Protein AF-A0A955MAI7-F1 (afdb_monomer_lite)

Secondary structure (DSSP, 8-state):
-----HHHHHHHHHHHHHHTT-S--EEE--HHHHHHHHHHHHTTS-S--EEE--STT-EEE-

Structure (mmCIF, N/CA/C/O backbone):
data_AF-A0A955MAI7-F1
#
_entry.id   AF-A0A955MAI7-F1
#
loop_
_atom_site.group_PDB
_atom_site.id
_atom_site.type_symbol
_atom_site.label_atom_id
_atom_site.label_alt_id
_atom_site.label_comp_id
_atom_site.label_asym_id
_atom_site.label_entity_id
_atom_site.label_seq_id
_atom_site.pdbx_PDB_ins_code
_atom_site.Cartn_x
_atom_site.Cartn_y
_atom_site.Cartn_z
_atom_site.occupancy
_atom_site.B_iso_or_equiv
_atom_site.auth_seq_id
_atom_site.auth_comp_id
_atom_site.auth_asym_id
_atom_site.auth_atom_id
_atom_site.pdbx_PDB_model_num
ATOM 1 N N . MET A 1 1 ? 18.086 1.342 6.111 1.00 49.91 1 MET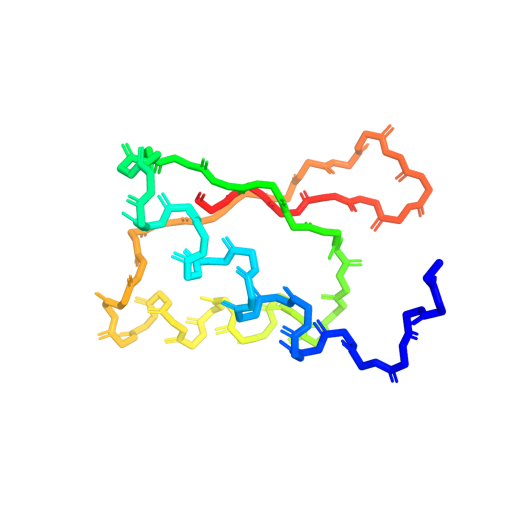 A N 1
ATOM 2 C CA . MET A 1 1 ? 17.253 0.177 5.747 1.00 49.91 1 MET A CA 1
ATOM 3 C C . MET A 1 1 ? 17.352 0.003 4.245 1.00 49.91 1 MET A C 1
ATOM 5 O O . MET A 1 1 ? 17.043 0.949 3.534 1.00 49.91 1 MET A O 1
ATOM 9 N N . SER A 1 2 ? 17.861 -1.128 3.760 1.00 59.47 2 SER A N 1
ATOM 10 C CA . SER A 1 2 ? 17.783 -1.465 2.337 1.00 59.47 2 SER A CA 1
ATOM 11 C C . SER A 1 2 ? 16.355 -1.910 2.023 1.00 59.47 2 SER A C 1
ATOM 13 O O . SER A 1 2 ? 15.800 -2.767 2.711 1.00 59.47 2 SER A O 1
ATOM 15 N N . LEU A 1 3 ? 15.738 -1.302 1.012 1.00 67.25 3 LEU A N 1
ATOM 16 C CA . LEU A 1 3 ? 14.429 -1.719 0.519 1.00 67.25 3 LEU A CA 1
ATOM 17 C C . LEU A 1 3 ? 14.622 -2.993 -0.312 1.00 67.25 3 LEU A C 1
ATOM 19 O O . LEU A 1 3 ? 14.902 -2.917 -1.504 1.00 67.25 3 LEU A O 1
ATOM 23 N N . ASN A 1 4 ? 14.553 -4.154 0.338 1.00 75.94 4 ASN A N 1
ATOM 24 C CA . ASN A 1 4 ? 14.776 -5.433 -0.338 1.00 75.94 4 ASN A CA 1
ATOM 25 C C . ASN A 1 4 ? 13.515 -5.937 -1.061 1.00 75.94 4 ASN A C 1
ATOM 27 O O . ASN A 1 4 ? 13.622 -6.610 -2.078 1.00 75.94 4 ASN A O 1
ATOM 31 N N . ASP A 1 5 ? 12.329 -5.590 -0.547 1.00 85.75 5 ASP A N 1
ATOM 32 C CA . ASP A 1 5 ? 11.045 -5.980 -1.133 1.00 85.75 5 ASP A CA 1
ATOM 33 C C . ASP A 1 5 ? 10.006 -4.837 -1.054 1.00 85.75 5 ASP A C 1
ATOM 35 O O . ASP A 1 5 ? 9.541 -4.490 0.040 1.00 85.75 5 ASP A O 1
ATOM 39 N N . PRO A 1 6 ? 9.611 -4.255 -2.202 1.00 86.56 6 PRO A N 1
ATOM 40 C CA . PRO A 1 6 ? 8.557 -3.246 -2.278 1.00 86.56 6 PRO A CA 1
ATOM 41 C C . PRO A 1 6 ? 7.176 -3.729 -1.805 1.00 86.56 6 PRO A C 1
ATOM 43 O O . PRO A 1 6 ? 6.408 -2.915 -1.292 1.00 86.56 6 PRO A O 1
ATOM 46 N N . ILE A 1 7 ? 6.850 -5.022 -1.943 1.00 90.56 7 ILE A N 1
ATOM 47 C CA . ILE A 1 7 ? 5.543 -5.580 -1.554 1.00 90.56 7 ILE A CA 1
ATOM 48 C C . ILE A 1 7 ? 5.457 -5.701 -0.034 1.00 90.56 7 ILE A C 1
ATOM 50 O O . ILE A 1 7 ? 4.505 -5.217 0.577 1.00 90.56 7 ILE A O 1
ATOM 54 N N . SER A 1 8 ? 6.480 -6.280 0.600 1.00 91.75 8 SER A N 1
ATOM 55 C CA . SER A 1 8 ? 6.570 -6.332 2.063 1.00 91.75 8 SER A CA 1
ATOM 56 C C . SER A 1 8 ? 6.515 -4.934 2.690 1.00 91.75 8 SER A C 1
ATOM 58 O O . SER A 1 8 ? 5.844 -4.721 3.705 1.00 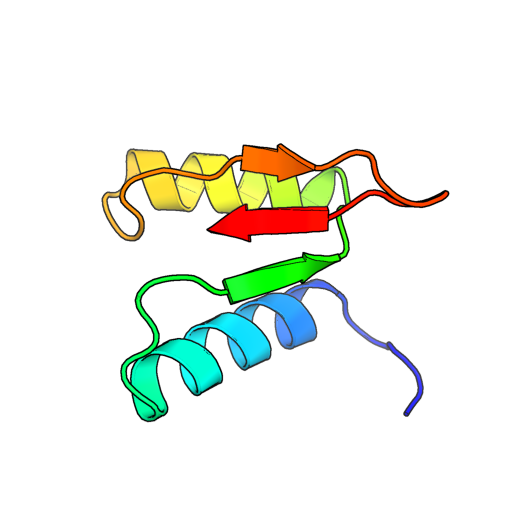91.75 8 SER A O 1
ATOM 60 N N . ASN A 1 9 ? 7.145 -3.946 2.045 1.00 91.00 9 ASN A N 1
ATOM 61 C CA . ASN A 1 9 ? 7.078 -2.560 2.493 1.00 91.00 9 ASN A CA 1
ATOM 62 C C . ASN A 1 9 ? 5.657 -1.973 2.376 1.00 91.00 9 ASN A C 1
ATOM 64 O O . ASN A 1 9 ? 5.172 -1.390 3.342 1.00 91.00 9 ASN A O 1
ATOM 68 N N . LEU A 1 10 ? 4.965 -2.178 1.246 1.00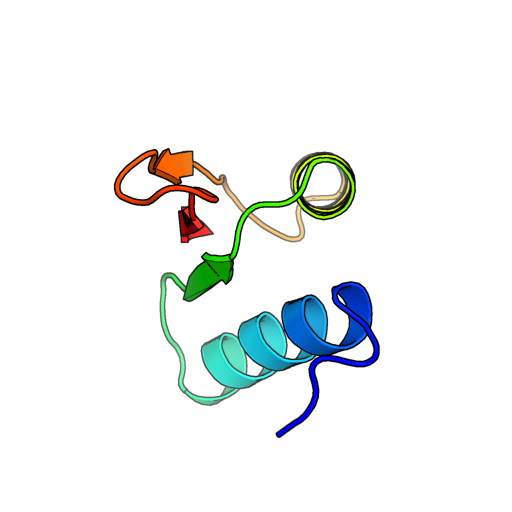 92.88 10 LEU A N 1
ATOM 69 C CA . LEU A 1 10 ? 3.557 -1.791 1.051 1.00 92.88 10 LEU A CA 1
ATOM 70 C C . LEU A 1 10 ? 2.657 -2.351 2.166 1.00 92.88 10 LEU A C 1
ATOM 72 O O . LEU A 1 10 ? 1.943 -1.598 2.827 1.00 92.88 10 LEU A O 1
ATOM 76 N N . LEU A 1 11 ? 2.722 -3.664 2.407 1.00 93.00 11 LEU A N 1
ATOM 77 C CA . LEU A 1 11 ? 1.891 -4.328 3.417 1.00 93.00 11 LEU A CA 1
ATOM 78 C C . LEU A 1 11 ? 2.212 -3.835 4.832 1.00 93.00 11 LEU A C 1
ATOM 80 O O . LEU A 1 11 ? 1.311 -3.641 5.648 1.00 93.00 11 LEU A O 1
ATOM 84 N N . THR A 1 12 ? 3.491 -3.585 5.118 1.00 94.31 12 THR A N 1
ATOM 85 C CA . THR A 1 12 ? 3.925 -3.026 6.402 1.00 94.31 12 THR A CA 1
ATOM 86 C C . THR A 1 12 ? 3.358 -1.623 6.624 1.00 94.31 12 THR A C 1
ATOM 88 O O . THR A 1 12 ? 2.891 -1.332 7.726 1.00 94.31 12 THR A O 1
ATOM 91 N N . ILE A 1 13 ? 3.356 -0.765 5.597 1.00 93.62 13 ILE A N 1
ATOM 92 C CA . ILE A 1 13 ? 2.790 0.591 5.667 1.00 93.62 13 ILE A CA 1
ATOM 93 C C . ILE A 1 13 ? 1.286 0.532 5.952 1.00 93.62 13 ILE A C 1
ATOM 95 O O . ILE A 1 13 ? 0.834 1.178 6.898 1.00 93.62 13 ILE A O 1
ATOM 99 N N . ILE A 1 14 ? 0.536 -0.282 5.203 1.00 93.44 14 ILE A N 1
ATOM 100 C CA . ILE A 1 14 ? -0.915 -0.444 5.389 1.00 93.44 14 ILE A CA 1
ATOM 101 C C . ILE A 1 14 ? -1.220 -0.946 6.804 1.00 93.44 14 ILE A C 1
ATOM 103 O O . ILE A 1 14 ? -1.993 -0.327 7.532 1.00 93.44 14 ILE A O 1
ATOM 107 N N . ARG A 1 15 ? -0.556 -2.025 7.240 1.00 94.94 15 ARG A N 1
ATOM 108 C CA . ARG A 1 15 ? -0.739 -2.587 8.586 1.00 94.94 15 ARG A CA 1
ATOM 109 C C . ARG A 1 15 ? -0.467 -1.546 9.671 1.00 94.94 15 ARG A C 1
ATOM 111 O O . ARG A 1 15 ? -1.240 -1.432 10.618 1.00 94.94 15 ARG A O 1
ATOM 118 N N . ASN A 1 16 ? 0.630 -0.800 9.545 1.00 95.12 16 ASN A N 1
ATOM 119 C CA . ASN A 1 16 ? 0.983 0.227 10.519 1.00 95.12 16 ASN A CA 1
ATOM 120 C C . ASN A 1 16 ? -0.049 1.361 10.528 1.00 95.12 16 ASN A C 1
ATOM 122 O O . ASN A 1 16 ? -0.398 1.823 11.609 1.00 95.12 16 ASN A O 1
ATOM 126 N N . GLY A 1 17 ? -0.556 1.777 9.361 1.00 94.31 17 GLY A N 1
ATOM 127 C CA . GLY A 1 17 ? -1.629 2.765 9.233 1.00 94.31 17 GLY A CA 1
ATOM 128 C C . GLY A 1 17 ? -2.907 2.339 9.950 1.00 94.31 17 GLY A C 1
ATOM 129 O O . GLY A 1 17 ? -3.424 3.099 10.767 1.00 94.31 17 GLY A O 1
ATOM 130 N N . ILE A 1 18 ? -3.339 1.092 9.739 1.00 93.06 18 ILE A N 1
ATOM 131 C CA . ILE A 1 18 ? -4.496 0.498 10.424 1.00 93.06 18 ILE A CA 1
ATOM 132 C C . ILE A 1 18 ? -4.266 0.455 11.940 1.00 93.06 18 ILE A C 1
ATOM 134 O O . ILE A 1 18 ? -5.139 0.847 12.712 1.00 93.06 18 ILE A O 1
ATOM 138 N N . GLN A 1 19 ? -3.079 0.028 12.386 1.00 95.75 19 GLN A N 1
ATOM 139 C CA . GLN A 1 19 ? -2.757 -0.097 13.811 1.00 95.75 19 GLN A CA 1
ATOM 140 C C . GLN A 1 19 ? -2.837 1.242 14.562 1.00 95.75 19 GLN A C 1
ATOM 142 O O . GLN A 1 19 ? -3.195 1.263 15.739 1.00 95.75 19 GLN A O 1
ATOM 147 N N . 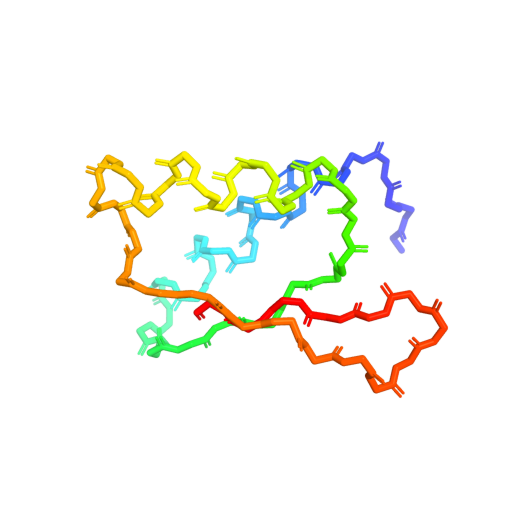VAL A 1 20 ? -2.522 2.355 13.893 1.00 96.19 20 VAL A N 1
ATOM 148 C CA . VAL A 1 20 ? -2.627 3.708 14.464 1.00 96.19 20 VAL A CA 1
ATOM 149 C C . VAL A 1 20 ? -3.901 4.447 14.036 1.00 96.19 20 VAL A C 1
ATOM 151 O O . VAL A 1 20 ? -4.006 5.644 14.286 1.00 96.19 20 VAL A O 1
ATOM 154 N N . GLN A 1 21 ? -4.854 3.748 13.407 1.00 93.31 21 GLN A N 1
ATOM 155 C CA . GLN A 1 21 ? -6.145 4.276 12.945 1.00 93.31 21 GLN A CA 1
ATOM 156 C C . GLN A 1 21 ? -6.017 5.509 12.036 1.00 93.31 21 GLN A C 1
ATOM 158 O O . GLN A 1 21 ? -6.784 6.464 12.140 1.00 93.31 21 GLN A O 1
ATOM 163 N N . LYS A 1 22 ? -5.025 5.506 11.139 1.00 93.69 22 LYS A N 1
ATOM 164 C CA . LYS A 1 22 ? -4.924 6.523 10.090 1.00 93.69 22 LYS A CA 1
ATOM 165 C C . LYS A 1 22 ? -5.944 6.248 8.992 1.00 93.69 22 LYS A C 1
ATOM 167 O O . LYS A 1 22 ? -6.004 5.136 8.482 1.00 93.69 22 LYS A O 1
ATOM 172 N N . GLU A 1 23 ? -6.662 7.293 8.590 1.00 90.88 23 GLU A N 1
ATOM 173 C CA . GLU A 1 23 ? -7.599 7.249 7.460 1.00 90.88 23 GLU A CA 1
ATOM 174 C C . GLU A 1 23 ? -6.884 7.075 6.117 1.00 90.88 23 GLU A C 1
ATOM 176 O O . GLU A 1 23 ? -7.442 6.471 5.214 1.00 90.88 23 GLU A O 1
ATOM 181 N N . THR A 1 24 ? -5.656 7.595 5.983 1.00 92.88 24 THR A N 1
ATOM 182 C CA . THR A 1 24 ? -4.864 7.470 4.749 1.00 92.88 24 THR A CA 1
ATOM 183 C C . THR A 1 24 ? -3.388 7.189 5.021 1.00 92.88 24 THR A C 1
ATOM 185 O O . THR A 1 24 ? -2.835 7.582 6.059 1.00 92.88 24 THR A O 1
ATOM 188 N N . VAL A 1 25 ? -2.732 6.525 4.072 1.00 93.62 25 VAL A N 1
ATOM 189 C CA . VAL A 1 25 ? -1.305 6.193 4.081 1.00 93.62 25 VAL A CA 1
ATOM 190 C C . VAL A 1 25 ? -0.635 6.545 2.756 1.00 93.62 25 VAL A C 1
ATOM 192 O O . VAL A 1 25 ? -1.208 6.410 1.678 1.00 93.62 25 VAL A O 1
ATOM 195 N N . ASP A 1 26 ? 0.623 6.968 2.847 1.00 92.88 26 ASP A N 1
ATOM 196 C CA . ASP A 1 26 ? 1.456 7.300 1.696 1.00 92.88 26 ASP A CA 1
ATOM 197 C C . ASP A 1 26 ? 2.407 6.137 1.384 1.00 92.88 26 ASP A C 1
ATOM 199 O O . ASP A 1 26 ? 3.175 5.687 2.240 1.00 92.88 26 ASP A O 1
ATOM 203 N N . ILE A 1 27 ? 2.366 5.647 0.147 1.00 92.00 27 ILE A N 1
ATOM 204 C CA . ILE A 1 27 ? 3.158 4.512 -0.329 1.00 92.00 27 ILE A CA 1
ATOM 205 C C . ILE A 1 27 ? 3.979 4.956 -1.546 1.00 92.00 27 ILE A C 1
ATOM 207 O O . ILE A 1 27 ? 3.412 5.509 -2.487 1.00 92.00 27 ILE A O 1
ATOM 211 N N . PRO A 1 28 ? 5.298 4.700 -1.602 1.00 90.56 28 PRO A N 1
ATOM 212 C CA . PRO A 1 28 ? 6.104 5.034 -2.775 1.00 90.56 28 PRO A CA 1
ATOM 213 C C . PRO A 1 28 ? 5.568 4.329 -4.025 1.00 90.56 28 PRO A C 1
ATOM 215 O O . PRO A 1 28 ? 5.300 3.124 -4.005 1.00 90.56 28 PRO A O 1
ATOM 218 N N . ALA A 1 29 ? 5.399 5.070 -5.118 1.00 90.31 29 ALA A N 1
ATOM 219 C CA . ALA A 1 29 ? 4.751 4.527 -6.297 1.00 90.31 29 ALA A CA 1
ATOM 220 C C . ALA A 1 29 ? 5.670 3.585 -7.087 1.00 90.31 29 ALA A C 1
ATOM 222 O O . ALA A 1 29 ? 6.867 3.797 -7.280 1.00 90.31 29 ALA A O 1
ATOM 223 N N . SER A 1 30 ? 5.061 2.504 -7.564 1.00 90.31 30 SER A N 1
ATOM 224 C CA . SER A 1 30 ? 5.642 1.524 -8.474 1.00 90.31 30 SER A CA 1
ATOM 225 C C . SER A 1 30 ? 4.517 0.927 -9.309 1.00 90.31 30 SER A C 1
ATOM 227 O O . SER A 1 30 ? 3.403 0.766 -8.812 1.00 90.31 30 SER A O 1
ATOM 229 N N . LYS A 1 31 ? 4.802 0.546 -10.559 1.00 89.62 31 LYS A N 1
ATOM 230 C CA . LYS A 1 31 ? 3.809 -0.086 -11.447 1.00 89.62 31 LYS A CA 1
ATOM 231 C C . LYS A 1 31 ? 3.167 -1.320 -10.806 1.00 89.62 31 LYS A C 1
ATOM 233 O O . LYS A 1 31 ? 1.960 -1.499 -10.906 1.00 89.62 31 LYS A O 1
ATOM 238 N N . LEU A 1 32 ? 3.973 -2.129 -10.117 1.00 91.50 32 LEU A N 1
ATOM 239 C CA . LEU A 1 32 ? 3.510 -3.335 -9.433 1.00 91.50 32 LEU A CA 1
ATOM 240 C C . LEU A 1 32 ? 2.583 -2.991 -8.259 1.00 91.50 32 LEU A C 1
ATOM 242 O O . LEU A 1 32 ? 1.538 -3.609 -8.099 1.00 91.50 32 LEU A O 1
ATOM 246 N N . ILE A 1 33 ? 2.934 -1.969 -7.473 1.00 92.62 33 ILE A N 1
ATOM 247 C CA . ILE A 1 33 ? 2.109 -1.504 -6.349 1.00 92.62 33 ILE A CA 1
ATOM 248 C C . ILE A 1 33 ? 0.766 -0.977 -6.859 1.00 92.62 33 ILE A C 1
ATOM 250 O O . ILE A 1 33 ? -0.262 -1.330 -6.298 1.00 92.62 33 ILE A O 1
ATOM 254 N N . GLY A 1 34 ? 0.757 -0.214 -7.956 1.00 93.12 34 GLY A N 1
ATOM 255 C CA . GLY A 1 34 ? -0.484 0.258 -8.573 1.00 93.12 34 GLY A CA 1
ATOM 256 C C . GLY A 1 34 ? -1.426 -0.886 -8.961 1.00 93.12 34 GLY A C 1
ATOM 257 O O . GLY A 1 34 ? -2.615 -0.811 -8.680 1.00 93.12 34 GLY A O 1
ATOM 258 N N . GLN A 1 35 ? -0.899 -1.980 -9.524 1.00 94.44 35 GLN A N 1
ATOM 259 C CA . GLN A 1 35 ? -1.707 -3.165 -9.846 1.00 94.44 35 GLN A CA 1
ATOM 260 C C . GLN A 1 35 ? -2.267 -3.862 -8.599 1.00 94.44 35 GLN A C 1
ATOM 262 O O . GLN A 1 35 ? -3.407 -4.312 -8.618 1.00 94.44 35 GLN A O 1
ATOM 267 N N . ILE A 1 36 ? -1.493 -3.943 -7.512 1.00 94.50 36 ILE A N 1
ATOM 268 C CA . ILE A 1 36 ? -1.977 -4.510 -6.244 1.00 94.50 36 ILE A CA 1
ATOM 269 C C . ILE A 1 36 ? -3.090 -3.638 -5.652 1.00 94.50 36 ILE A C 1
ATOM 271 O O . ILE A 1 36 ? -4.096 -4.170 -5.195 1.00 94.50 36 ILE A O 1
ATOM 275 N N . LEU A 1 37 ? -2.933 -2.312 -5.679 1.00 94.31 37 LEU A N 1
ATOM 276 C CA . LEU A 1 37 ? -3.941 -1.383 -5.163 1.00 94.31 37 LEU A CA 1
ATOM 277 C C . LEU A 1 37 ? -5.248 -1.443 -5.968 1.00 94.31 37 LEU A C 1
ATOM 279 O O . LEU A 1 37 ? -6.318 -1.410 -5.372 1.00 94.31 37 LEU A O 1
ATOM 283 N N . GLU A 1 38 ? -5.180 -1.617 -7.291 1.00 95.25 38 GLU A N 1
ATOM 284 C CA . GLU A 1 38 ? -6.364 -1.888 -8.125 1.00 95.25 38 GLU A CA 1
ATOM 285 C C . GLU A 1 38 ? -7.097 -3.165 -7.687 1.00 95.25 38 GLU A C 1
ATOM 287 O O . GLU A 1 38 ? -8.318 -3.155 -7.542 1.00 95.25 38 GLU A O 1
ATOM 292 N N . ILE A 1 39 ? -6.365 -4.253 -7.412 1.00 95.56 39 ILE A N 1
ATOM 293 C CA . ILE A 1 39 ? -6.962 -5.501 -6.903 1.00 95.56 39 ILE A CA 1
ATOM 294 C C . ILE A 1 39 ? -7.600 -5.262 -5.531 1.00 95.56 39 ILE A C 1
ATOM 296 O O . ILE A 1 39 ? -8.739 -5.654 -5.305 1.00 95.56 39 ILE A O 1
ATOM 300 N N . PHE A 1 40 ? -6.902 -4.571 -4.627 1.00 94.88 40 PHE A N 1
ATOM 301 C CA . PHE A 1 40 ? -7.423 -4.271 -3.293 1.00 94.88 40 PHE A CA 1
ATOM 302 C C . PHE A 1 40 ? -8.691 -3.420 -3.343 1.00 94.88 40 PHE A C 1
ATOM 304 O O . PHE A 1 40 ? -9.602 -3.645 -2.549 1.00 94.88 40 PHE A O 1
ATOM 311 N N . LYS A 1 41 ? -8.773 -2.478 -4.286 1.00 94.75 41 LYS A N 1
ATOM 312 C CA . LYS A 1 41 ? -9.983 -1.694 -4.538 1.00 94.75 41 LYS A CA 1
ATOM 313 C C . LYS A 1 41 ? -11.111 -2.569 -5.089 1.00 94.75 41 LYS A C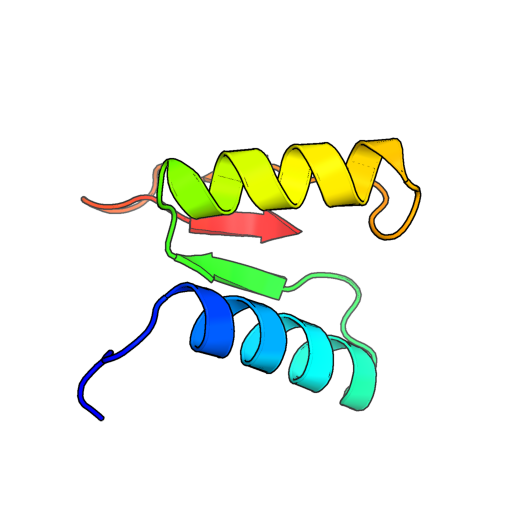 1
ATOM 315 O O . LYS A 1 41 ? -12.241 -2.464 -4.626 1.00 94.75 41 LYS A O 1
ATOM 320 N N . GLY A 1 42 ? -10.809 -3.452 -6.044 1.00 95.56 42 GLY A N 1
ATOM 321 C CA . GLY A 1 42 ? -11.782 -4.377 -6.636 1.00 95.56 42 GLY A CA 1
ATOM 322 C C . GLY A 1 42 ? -12.390 -5.359 -5.629 1.00 95.56 42 GLY A C 1
ATOM 323 O O . GLY A 1 42 ? -13.593 -5.607 -5.669 1.00 95.56 42 GLY A O 1
ATOM 324 N N . ASP A 1 43 ? -11.579 -5.852 -4.695 1.00 95.38 43 ASP A N 1
ATOM 325 C CA . ASP A 1 43 ? -12.008 -6.768 -3.632 1.00 95.38 43 ASP A CA 1
ATOM 326 C C . ASP A 1 43 ? -12.632 -6.042 -2.421 1.00 95.38 43 ASP A C 1
ATOM 328 O O . ASP A 1 43 ? -13.154 -6.685 -1.510 1.00 95.38 43 ASP A O 1
ATOM 332 N N . GLY A 1 44 ? -12.600 -4.703 -2.395 1.00 92.56 44 GLY A N 1
ATOM 333 C CA . GLY A 1 44 ? -13.182 -3.886 -1.326 1.00 92.56 44 GLY A CA 1
ATOM 334 C C . GLY A 1 44 ? -12.330 -3.779 -0.054 1.00 92.56 44 GLY A C 1
ATOM 335 O O . GLY A 1 44 ? -12.858 -3.451 1.007 1.00 92.56 44 GLY A O 1
ATOM 336 N N . TYR A 1 45 ? -11.021 -4.044 -0.134 1.00 91.81 45 TYR A N 1
ATOM 337 C CA . TYR A 1 45 ? -10.079 -3.842 0.977 1.00 91.81 45 TYR A CA 1
ATOM 338 C C . TYR A 1 45 ? -9.730 -2.367 1.210 1.00 91.81 45 TYR A C 1
ATOM 340 O O . TYR A 1 45 ? -9.368 -1.998 2.326 1.00 91.81 45 TYR A O 1
ATOM 348 N N . ILE A 1 46 ? -9.801 -1.543 0.162 1.00 92.81 46 ILE A N 1
ATOM 349 C CA . ILE A 1 46 ? -9.571 -0.093 0.209 1.00 92.81 46 ILE A CA 1
ATOM 350 C C . ILE A 1 46 ? -10.690 0.616 -0.559 1.00 92.81 46 ILE A C 1
ATOM 352 O O . ILE A 1 46 ? -11.228 0.057 -1.514 1.00 92.81 46 ILE A O 1
ATOM 356 N N . GLU A 1 47 ? -11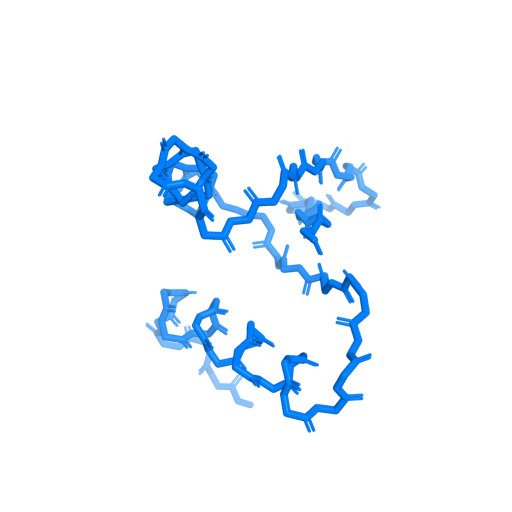.030 1.842 -0.165 1.00 92.19 47 GLU A N 1
ATOM 357 C CA . GLU A 1 47 ? -12.075 2.621 -0.843 1.00 92.19 47 GLU A CA 1
ATOM 358 C C . GLU A 1 47 ? -11.575 3.199 -2.173 1.00 92.19 47 GLU A C 1
ATOM 360 O O . GLU A 1 47 ? -12.174 2.994 -3.232 1.00 92.19 47 GLU A O 1
ATOM 365 N N . ASP A 1 48 ? -10.453 3.917 -2.135 1.00 93.12 48 ASP A N 1
ATOM 366 C CA . ASP A 1 48 ? -9.826 4.484 -3.323 1.00 93.12 48 ASP A CA 1
ATOM 367 C C . ASP A 1 48 ? -8.332 4.726 -3.088 1.00 93.12 48 ASP A C 1
ATOM 369 O O . ASP A 1 48 ? -7.850 4.678 -1.961 1.00 93.12 48 ASP A O 1
ATOM 373 N N . PHE A 1 49 ? -7.591 5.009 -4.154 1.00 93.88 49 PHE A N 1
ATOM 374 C CA . PHE A 1 49 ? -6.210 5.457 -4.067 1.00 93.88 49 PHE A CA 1
ATOM 375 C C . PHE A 1 49 ? -5.911 6.499 -5.146 1.00 93.88 49 PHE A C 1
ATOM 377 O O . PHE A 1 49 ? -6.483 6.495 -6.235 1.00 93.88 49 PHE A O 1
ATOM 384 N N . ARG A 1 50 ? -4.989 7.423 -4.865 1.00 92.75 50 ARG A N 1
ATOM 385 C CA . ARG A 1 50 ? -4.586 8.482 -5.802 1.00 92.75 50 ARG A CA 1
ATOM 386 C C . ARG A 1 50 ? -3.085 8.491 -6.002 1.00 92.75 50 ARG A C 1
ATOM 388 O O . ARG A 1 50 ? -2.330 8.412 -5.039 1.00 92.75 50 ARG A O 1
ATOM 395 N N . LEU A 1 51 ? -2.647 8.644 -7.249 1.00 91.25 51 LEU A N 1
ATOM 396 C CA . LEU A 1 51 ? -1.238 8.851 -7.565 1.00 91.25 51 LEU A CA 1
ATOM 397 C C . LEU A 1 51 ? -0.896 10.343 -7.469 1.00 91.25 51 LEU A C 1
ATOM 399 O O . LEU A 1 51 ? -1.367 11.153 -8.264 1.00 91.25 51 LEU A O 1
ATOM 403 N N . LEU A 1 52 ? -0.048 10.689 -6.510 1.00 89.00 52 LEU A N 1
ATOM 404 C CA . LEU A 1 52 ? 0.563 12.001 -6.346 1.00 89.00 52 LEU A CA 1
ATOM 405 C C . LEU A 1 52 ? 1.949 11.978 -6.996 1.00 89.00 52 LEU A C 1
ATOM 407 O O . LEU A 1 52 ? 2.863 11.292 -6.537 1.00 89.00 52 LEU A O 1
ATOM 411 N N . GLN A 1 53 ? 2.119 12.718 -8.087 1.00 79.12 53 GLN A N 1
ATOM 412 C CA . GLN A 1 53 ? 3.374 12.778 -8.837 1.00 79.12 53 GLN A CA 1
ATOM 413 C C . GLN A 1 53 ? 4.249 13.941 -8.340 1.00 79.12 53 GLN A C 1
ATOM 415 O O . GLN A 1 53 ? 4.578 14.848 -9.091 1.00 79.12 53 GLN A O 1
ATOM 420 N N . ASP A 1 54 ? 4.583 13.935 -7.047 1.00 68.81 54 ASP A N 1
ATOM 421 C CA . ASP A 1 54 ? 5.315 15.036 -6.391 1.00 68.81 54 ASP A CA 1
ATOM 422 C C . ASP A 1 54 ? 6.848 14.838 -6.412 1.00 68.81 54 ASP A C 1
ATOM 424 O O . ASP A 1 54 ? 7.630 15.734 -6.118 1.00 68.81 54 ASP A O 1
ATOM 428 N N . SER A 1 55 ? 7.321 13.638 -6.761 1.00 64.69 55 SER A N 1
ATOM 429 C CA . SER A 1 55 ? 8.744 13.262 -6.743 1.00 64.69 55 SER A CA 1
ATOM 430 C C . SER A 1 55 ? 9.106 12.394 -7.948 1.00 64.69 55 SER A C 1
ATOM 432 O O . SER A 1 55 ? 8.220 11.837 -8.592 1.00 64.69 55 SER A O 1
ATOM 434 N N . THR A 1 56 ? 10.406 12.201 -8.211 1.00 70.50 56 THR A N 1
ATOM 435 C CA . THR A 1 56 ? 10.949 11.395 -9.329 1.00 70.50 56 THR A CA 1
ATOM 436 C C . THR A 1 56 ? 10.307 10.005 -9.469 1.00 70.50 56 THR A C 1
ATOM 438 O O . THR A 1 56 ? 10.274 9.457 -10.566 1.00 70.50 56 THR A O 1
ATOM 441 N N . GLN A 1 57 ? 9.788 9.438 -8.371 1.00 70.88 57 GLN A N 1
ATOM 442 C CA . GLN A 1 57 ? 9.142 8.123 -8.334 1.00 70.88 57 GLN A CA 1
ATOM 443 C C . GLN A 1 57 ? 7.615 8.155 -8.109 1.00 70.88 57 GLN A C 1
ATOM 445 O O . GLN A 1 57 ? 6.967 7.150 -8.377 1.00 70.88 57 GLN A O 1
ATOM 450 N N . GLY A 1 58 ? 7.028 9.288 -7.698 1.00 85.50 58 GLY A N 1
ATOM 451 C CA . GLY A 1 58 ? 5.611 9.410 -7.313 1.00 85.50 58 GLY A CA 1
ATOM 452 C C . GLY A 1 58 ? 5.230 8.665 -6.019 1.00 85.50 58 GLY A C 1
ATOM 453 O O . GLY A 1 58 ? 5.994 7.847 -5.507 1.00 85.50 58 GLY A O 1
ATOM 454 N N . THR A 1 59 ? 4.029 8.930 -5.504 1.00 91.19 59 THR A N 1
ATOM 455 C CA . THR A 1 59 ? 3.484 8.341 -4.267 1.00 91.19 59 THR A CA 1
ATOM 456 C C . THR A 1 59 ? 2.009 7.997 -4.461 1.00 91.19 59 THR A C 1
ATOM 458 O O . THR A 1 59 ? 1.248 8.817 -4.962 1.00 91.19 59 THR A O 1
ATOM 461 N N . TYR A 1 60 ? 1.582 6.803 -4.063 1.00 92.25 60 TYR A N 1
ATOM 462 C CA . TYR A 1 60 ? 0.170 6.463 -3.922 1.00 92.25 60 TYR A CA 1
ATOM 463 C C . TYR A 1 60 ? -0.324 6.861 -2.538 1.00 92.25 60 TYR A C 1
ATOM 465 O O . TYR A 1 60 ? 0.254 6.450 -1.535 1.00 92.25 60 TYR A O 1
ATOM 473 N N . LYS A 1 61 ? -1.404 7.633 -2.498 1.00 91.88 61 LYS A N 1
ATOM 474 C CA . LYS A 1 61 ? -2.157 7.908 -1.283 1.00 91.88 61 LYS A CA 1
ATOM 475 C C . LYS A 1 61 ? -3.394 7.025 -1.276 1.00 91.88 61 LYS A C 1
ATOM 477 O O . LYS A 1 61 ? -4.236 7.182 -2.160 1.00 91.88 61 LYS A O 1
ATOM 482 N N . VAL A 1 62 ? -3.429 6.089 -0.336 1.00 89.81 62 VAL A N 1
ATOM 483 C CA . VAL A 1 62 ? -4.513 5.121 -0.104 1.00 89.81 62 VAL A CA 1
ATOM 484 C C . VAL A 1 62 ? -5.251 5.536 1.150 1.00 89.81 62 VAL A C 1
ATOM 486 O O . VAL A 1 62 ? -4.538 5.872 2.122 1.00 89.81 62 VAL A O 1
#

Foldseek 3Di:
DDCPDLVVVVVVQVVVCVVVVNPKTKGFDDPVVVVVQVVCCVVVVHVDWDWAPPDPGTIIID

pLDDT: mean 88.88, std 9.64, range [49.91, 96.19]

Sequence (62 aa):
MSLNDPISNLLTIIRNGIQVQKETVDIPASKLIGQILEIFKGDGYIEDFRLLQDSTQGTYKV

Radius of gyration: 11.31 Å; chains: 1; bounding box: 31×22×26 Å